Protein AF-A0A8E0KJU2-F1 (afdb_monomer_lite)

pLDDT: mean 77.73, std 11.21, range [56.12, 95.06]

Secondary structure (DSSP, 8-state):
--HHHHHHHHHHHHHHHHHHHHHHHHHHHHHHHHHHHHHHHHT-SS--HHHHHHHHHHHHHHHTTS--TT---EEEEEEE-TTS-EEEEEEEEE-

Structure (mmCIF, N/CA/C/O backbone):
data_AF-A0A8E0KJU2-F1
#
_entry.id   AF-A0A8E0KJU2-F1
#
loop_
_atom_site.group_PDB
_atom_site.id
_atom_site.type_symbol
_atom_site.label_atom_id
_atom_site.label_alt_id
_atom_site.label_comp_id
_atom_site.label_asym_id
_atom_site.label_entity_id
_atom_site.label_seq_id
_atom_site.pdbx_PDB_ins_code
_atom_site.Cartn_x
_atom_site.Cartn_y
_atom_site.Cartn_z
_atom_site.occupancy
_atom_site.B_iso_or_equiv
_atom_site.auth_seq_id
_atom_site.auth_comp_id
_atom_site.auth_asym_id
_atom_site.auth_atom_id
_atom_site.pdbx_PDB_model_num
ATOM 1 N N . MET A 1 1 ? 26.975 8.389 -33.150 1.00 62.53 1 MET A N 1
ATOM 2 C CA . MET A 1 1 ? 26.460 7.016 -32.933 1.00 62.53 1 MET A CA 1
ATOM 3 C C . MET A 1 1 ? 26.255 6.673 -31.447 1.00 62.53 1 MET A C 1
ATOM 5 O O . MET A 1 1 ? 25.805 5.577 -31.159 1.00 62.53 1 MET A O 1
ATOM 9 N N . GLU A 1 2 ? 26.471 7.594 -30.496 1.00 77.81 2 GLU A N 1
ATOM 10 C CA . GLU A 1 2 ? 26.245 7.338 -29.055 1.00 77.81 2 GLU A CA 1
ATOM 11 C C . GLU A 1 2 ? 24.763 7.353 -28.635 1.00 77.81 2 GLU A C 1
ATOM 13 O O . GLU A 1 2 ? 24.354 6.605 -27.750 1.00 77.81 2 GLU A O 1
ATOM 18 N N . PHE A 1 3 ? 23.923 8.142 -29.313 1.00 82.19 3 PHE A N 1
ATOM 19 C CA . PHE A 1 3 ? 22.491 8.255 -29.001 1.00 82.19 3 PHE A CA 1
ATOM 20 C C . PHE A 1 3 ? 21.727 6.930 -29.160 1.00 82.19 3 PHE A C 1
ATOM 22 O O . PHE A 1 3 ? 20.840 6.628 -28.366 1.00 82.19 3 PHE A O 1
ATOM 29 N N . ALA A 1 4 ? 22.113 6.106 -30.138 1.00 85.94 4 ALA A N 1
ATOM 30 C CA . ALA A 1 4 ? 21.489 4.806 -30.383 1.00 85.94 4 ALA A CA 1
ATOM 31 C C . ALA A 1 4 ? 21.718 3.800 -29.237 1.00 85.94 4 ALA A C 1
ATOM 33 O O . ALA A 1 4 ? 20.920 2.884 -29.070 1.00 85.94 4 ALA A O 1
ATOM 34 N N . LEU A 1 5 ? 22.776 3.983 -28.436 1.00 86.19 5 LEU A N 1
ATOM 35 C CA . LEU A 1 5 ? 23.091 3.134 -27.282 1.00 86.19 5 LEU A CA 1
ATOM 36 C C . LEU A 1 5 ? 22.396 3.613 -26.001 1.00 86.19 5 LEU A C 1
ATOM 38 O O . LEU A 1 5 ? 21.983 2.799 -25.181 1.00 86.19 5 LEU A O 1
ATOM 42 N N . ILE A 1 6 ? 22.229 4.926 -25.836 1.00 91.62 6 ILE A N 1
ATOM 43 C CA . ILE A 1 6 ? 21.615 5.526 -24.641 1.00 91.62 6 ILE A CA 1
ATOM 44 C C . ILE A 1 6 ? 20.079 5.497 -24.712 1.00 91.62 6 ILE A C 1
ATOM 46 O O . ILE A 1 6 ? 19.419 5.264 -23.698 1.00 91.62 6 ILE A O 1
ATOM 50 N N . ALA A 1 7 ? 19.500 5.677 -25.902 1.00 90.75 7 ALA A N 1
ATOM 51 C CA . ALA A 1 7 ? 18.054 5.649 -26.119 1.00 90.75 7 ALA A CA 1
ATOM 52 C C . ALA A 1 7 ? 17.342 4.395 -25.556 1.00 90.75 7 ALA A C 1
ATOM 54 O O . ALA A 1 7 ? 16.362 4.573 -24.830 1.00 90.75 7 ALA A O 1
ATOM 55 N N . PRO A 1 8 ? 17.801 3.147 -25.799 1.00 88.50 8 PRO A N 1
ATOM 56 C CA . PRO A 1 8 ? 17.136 1.963 -25.249 1.00 88.50 8 PRO A CA 1
ATOM 57 C C . PRO A 1 8 ? 17.220 1.889 -23.718 1.00 88.50 8 PRO A C 1
ATOM 59 O O . PRO A 1 8 ? 16.273 1.439 -23.075 1.00 88.50 8 PRO A O 1
ATOM 62 N N . VAL A 1 9 ? 18.315 2.372 -23.121 1.00 93.19 9 VAL A N 1
ATOM 63 C CA . VAL A 1 9 ? 18.500 2.385 -21.662 1.00 93.19 9 VAL A CA 1
ATOM 64 C C . VAL A 1 9 ? 17.525 3.364 -21.009 1.00 93.19 9 VAL A C 1
ATOM 66 O O . VAL A 1 9 ? 16.816 2.997 -20.074 1.00 93.19 9 VAL A O 1
ATOM 69 N N . ILE A 1 10 ? 17.429 4.591 -21.531 1.00 93.88 10 ILE A N 1
ATOM 70 C CA . ILE A 1 10 ? 16.496 5.604 -21.015 1.00 93.88 10 ILE A CA 1
ATOM 71 C C . ILE A 1 10 ? 15.042 5.159 -21.209 1.00 93.88 10 ILE A C 1
ATOM 73 O O . ILE A 1 10 ? 14.224 5.371 -20.319 1.00 93.88 10 ILE A O 1
ATOM 77 N N . LEU A 1 11 ? 14.718 4.509 -22.331 1.00 92.88 11 LEU A N 1
ATOM 78 C CA . LEU A 1 11 ? 13.374 3.996 -22.593 1.00 92.88 11 LEU A CA 1
ATOM 79 C C . LEU A 1 11 ? 12.960 2.932 -21.563 1.00 92.88 11 LEU A C 1
ATOM 81 O O . LEU A 1 11 ? 11.845 2.977 -21.046 1.00 92.88 11 LEU A O 1
ATOM 85 N N . LEU A 1 12 ? 13.870 2.015 -21.218 1.00 94.81 12 LEU A N 1
ATOM 86 C CA . LEU A 1 12 ? 13.636 1.005 -20.185 1.00 94.81 12 LEU A CA 1
ATOM 87 C C . LEU A 1 12 ? 13.396 1.665 -18.823 1.00 94.81 12 LEU A C 1
ATOM 89 O O . LEU A 1 12 ? 12.407 1.358 -18.158 1.00 94.81 12 LEU A O 1
ATOM 93 N N . PHE A 1 13 ? 14.248 2.617 -18.432 1.00 94.06 13 PHE A N 1
ATOM 94 C CA . PHE A 1 13 ? 14.060 3.362 -17.186 1.00 94.06 13 PHE A CA 1
ATOM 95 C C . PHE A 1 13 ? 12.768 4.180 -17.171 1.00 94.06 13 PHE A C 1
ATOM 97 O O . PHE A 1 13 ? 12.127 4.260 -16.128 1.00 94.06 13 PHE A O 1
ATOM 104 N N . TYR A 1 14 ? 12.358 4.755 -18.302 1.00 95.06 14 TYR A N 1
ATOM 105 C CA . TYR A 1 14 ? 11.115 5.512 -18.407 1.00 95.06 14 TYR A CA 1
ATOM 106 C C . TYR A 1 14 ? 9.895 4.626 -18.139 1.00 95.06 14 TYR A C 1
ATOM 108 O O . TYR A 1 14 ? 9.090 4.952 -17.269 1.00 95.06 14 TYR A O 1
ATOM 116 N N . PHE A 1 15 ? 9.786 3.482 -18.823 1.00 94.94 15 PHE A N 1
ATOM 117 C CA . PHE A 1 15 ? 8.685 2.544 -18.587 1.00 94.94 15 PHE A CA 1
ATOM 118 C C . PHE A 1 15 ? 8.735 1.938 -17.181 1.00 94.94 15 PHE A C 1
ATOM 120 O O . PHE A 1 15 ? 7.708 1.871 -16.510 1.00 94.94 15 PHE A O 1
ATOM 127 N N . GLY A 1 16 ? 9.925 1.574 -16.692 1.00 94.25 16 GLY A N 1
ATOM 128 C CA . GLY A 1 16 ? 10.094 1.056 -15.335 1.00 94.25 16 GLY A CA 1
ATOM 129 C C . GLY A 1 16 ? 9.668 2.062 -14.264 1.00 94.25 16 GLY A C 1
ATOM 130 O O . GLY A 1 16 ? 8.959 1.708 -13.323 1.00 94.25 16 GLY A O 1
ATOM 131 N N . LEU A 1 17 ? 10.046 3.333 -14.422 1.00 95.06 17 LEU A N 1
ATOM 132 C CA . LEU A 1 17 ? 9.663 4.390 -13.493 1.00 95.06 17 LEU A CA 1
ATOM 133 C C . LEU A 1 17 ? 8.176 4.746 -13.606 1.00 95.06 17 LEU A C 1
ATOM 135 O O . LEU A 1 17 ? 7.565 5.052 -12.586 1.00 95.06 17 LEU A O 1
ATOM 139 N N . ALA A 1 18 ? 7.585 4.690 -14.803 1.00 93.12 18 ALA A N 1
ATOM 140 C CA . ALA A 1 18 ? 6.157 4.926 -15.001 1.00 93.12 18 ALA A CA 1
ATOM 141 C C . ALA A 1 18 ? 5.309 3.896 -14.234 1.00 93.12 18 ALA A C 1
ATOM 143 O O . ALA A 1 18 ? 4.478 4.283 -13.409 1.00 93.12 18 ALA A O 1
ATOM 144 N N . GLU A 1 19 ? 5.589 2.605 -14.421 1.00 90.69 19 GLU A N 1
ATOM 145 C CA . GLU A 1 19 ? 4.920 1.511 -13.702 1.00 90.69 19 GLU A CA 1
ATOM 146 C C . GLU A 1 19 ? 5.163 1.606 -12.185 1.00 90.69 19 GLU A C 1
ATOM 148 O O . GLU A 1 19 ? 4.231 1.506 -11.383 1.00 90.69 19 GLU A O 1
ATOM 153 N N . PHE A 1 20 ? 6.405 1.890 -11.771 1.00 92.00 20 PHE A N 1
ATOM 154 C CA . PHE A 1 20 ? 6.748 2.075 -10.359 1.00 92.00 20 PHE A CA 1
ATOM 155 C C . PHE A 1 20 ? 5.978 3.237 -9.722 1.00 92.00 20 PHE A C 1
ATOM 157 O O . PHE A 1 20 ? 5.450 3.102 -8.618 1.00 92.00 20 PHE A O 1
ATOM 164 N N . CYS A 1 21 ? 5.867 4.374 -10.412 1.00 92.25 21 CYS A N 1
ATOM 165 C CA . CYS A 1 21 ? 5.085 5.511 -9.936 1.00 92.25 21 CYS A CA 1
ATOM 166 C C . CYS A 1 21 ? 3.612 5.136 -9.750 1.00 92.25 21 CYS A C 1
ATOM 168 O O . CYS A 1 21 ? 3.012 5.509 -8.740 1.00 92.25 21 CYS A O 1
ATOM 170 N N . GLN A 1 22 ? 3.024 4.381 -10.682 1.00 89.25 22 GLN A N 1
ATOM 171 C CA . GLN A 1 22 ? 1.640 3.923 -10.552 1.00 89.25 22 GLN A CA 1
ATOM 172 C C . GLN A 1 22 ? 1.460 2.975 -9.360 1.00 89.25 22 GLN A C 1
ATOM 174 O O . GLN A 1 22 ? 0.528 3.163 -8.574 1.00 89.25 22 GLN A O 1
ATOM 179 N N . ALA A 1 23 ? 2.375 2.022 -9.169 1.00 88.00 23 ALA A N 1
ATOM 180 C CA . ALA A 1 23 ? 2.367 1.122 -8.016 1.00 88.00 23 ALA A CA 1
ATOM 181 C C . ALA A 1 23 ? 2.515 1.886 -6.687 1.00 88.00 23 ALA A C 1
ATOM 183 O O . ALA A 1 23 ? 1.771 1.656 -5.732 1.00 88.00 23 ALA A O 1
ATOM 184 N N . PHE A 1 24 ? 3.419 2.863 -6.635 1.00 89.56 24 PHE A N 1
ATOM 185 C CA . PHE A 1 24 ? 3.628 3.704 -5.460 1.00 89.56 24 PHE A CA 1
ATOM 186 C C . PHE A 1 24 ? 2.403 4.570 -5.129 1.00 89.56 24 PHE A C 1
ATOM 188 O O . PHE A 1 24 ? 2.025 4.721 -3.964 1.00 89.56 24 PHE A O 1
ATOM 195 N N . MET A 1 25 ? 1.734 5.113 -6.148 1.00 88.94 25 MET A N 1
ATOM 196 C CA . MET A 1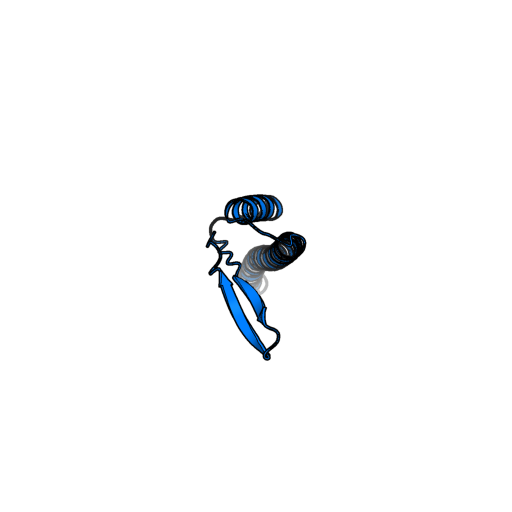 25 ? 0.477 5.844 -5.973 1.00 88.94 25 MET A CA 1
ATOM 197 C C . MET A 1 25 ? -0.643 4.936 -5.454 1.00 88.94 25 MET A C 1
ATOM 199 O O . MET A 1 25 ? -1.402 5.358 -4.576 1.00 88.94 25 MET A O 1
ATOM 203 N N . ALA A 1 26 ? -0.714 3.687 -5.924 1.00 87.25 26 ALA A N 1
ATOM 204 C CA . ALA A 1 26 ? -1.644 2.691 -5.398 1.00 87.25 26 ALA A CA 1
ATOM 205 C C . ALA A 1 26 ? -1.385 2.412 -3.907 1.00 87.25 26 ALA A C 1
ATOM 207 O O . ALA A 1 26 ? -2.320 2.443 -3.107 1.00 87.25 26 ALA A O 1
ATOM 208 N N . GLN A 1 27 ? -0.119 2.242 -3.509 1.00 86.69 27 GLN A N 1
ATOM 209 C CA . GLN A 1 27 ? 0.266 2.026 -2.111 1.00 86.69 27 GLN A CA 1
ATOM 210 C C . GLN A 1 27 ? -0.106 3.216 -1.213 1.00 86.69 27 GLN A C 1
ATOM 212 O O . GLN A 1 27 ? -0.689 3.036 -0.142 1.00 86.69 27 GLN A O 1
ATOM 217 N N . LYS A 1 28 ? 0.176 4.451 -1.648 1.00 88.81 28 LYS A N 1
ATOM 218 C CA . LYS A 1 28 ? -0.225 5.656 -0.902 1.00 88.81 28 LYS A CA 1
ATOM 219 C C . LYS A 1 28 ? -1.735 5.752 -0.739 1.00 88.81 28 LYS A C 1
ATOM 221 O O . LYS A 1 28 ? -2.222 6.123 0.328 1.00 88.81 28 LYS A O 1
ATOM 226 N N . ARG A 1 29 ? -2.482 5.433 -1.795 1.00 86.75 29 ARG A N 1
ATOM 227 C CA . ARG A 1 29 ? -3.941 5.452 -1.761 1.00 86.75 29 ARG A CA 1
ATOM 228 C C . ARG A 1 29 ? -4.494 4.397 -0.808 1.00 86.75 29 ARG A C 1
ATOM 230 O O . ARG A 1 29 ? -5.363 4.727 -0.012 1.00 86.75 29 ARG A O 1
ATOM 237 N N . MET A 1 30 ? -3.943 3.186 -0.840 1.00 86.00 30 MET A N 1
ATOM 238 C CA . MET A 1 30 ? -4.282 2.111 0.091 1.00 86.00 30 MET A CA 1
ATOM 239 C C . MET A 1 30 ? -4.120 2.552 1.549 1.00 86.00 30 MET A C 1
ATOM 241 O O . MET A 1 30 ? -5.038 2.373 2.343 1.00 86.00 30 MET A O 1
ATOM 245 N N . GLY A 1 31 ? -2.993 3.188 1.891 1.00 86.38 31 GLY A N 1
ATOM 246 C CA . GLY A 1 31 ? -2.763 3.702 3.244 1.00 86.38 31 GLY A CA 1
ATOM 247 C C . GLY A 1 31 ? -3.800 4.746 3.676 1.00 86.38 31 GLY A C 1
ATOM 248 O O . GLY A 1 31 ? -4.302 4.687 4.794 1.00 86.38 31 GLY A O 1
ATOM 249 N N . ARG A 1 32 ? -4.181 5.665 2.777 1.00 86.56 32 ARG A N 1
ATOM 250 C CA . ARG A 1 32 ? -5.234 6.664 3.048 1.00 86.56 32 ARG A CA 1
ATOM 251 C C . ARG A 1 32 ? -6.596 6.011 3.264 1.00 86.56 32 ARG A C 1
ATOM 253 O O . ARG A 1 32 ? -7.284 6.360 4.213 1.00 86.56 32 ARG A O 1
ATOM 260 N N . THR A 1 33 ? -6.958 5.051 2.418 1.00 86.19 33 THR A N 1
ATOM 261 C CA . THR A 1 33 ? -8.195 4.282 2.566 1.00 86.19 33 THR A CA 1
ATOM 262 C C . THR A 1 33 ? -8.224 3.526 3.893 1.00 86.19 33 THR A C 1
ATOM 264 O O . THR A 1 33 ? -9.233 3.571 4.585 1.00 86.19 33 THR A O 1
ATOM 267 N N . ALA A 1 34 ? -7.126 2.867 4.278 1.00 85.56 34 ALA A N 1
ATOM 268 C CA . ALA A 1 34 ? -7.032 2.145 5.546 1.00 85.56 34 ALA A CA 1
ATOM 269 C C . ALA A 1 34 ? -7.194 3.073 6.760 1.00 85.56 34 ALA A C 1
ATOM 271 O O . ALA A 1 34 ? -7.879 2.706 7.709 1.00 85.56 34 ALA A O 1
ATOM 272 N N . ALA A 1 35 ? -6.620 4.280 6.712 1.00 86.75 35 ALA A N 1
ATOM 273 C CA . ALA A 1 35 ? -6.817 5.288 7.752 1.00 86.75 35 ALA A CA 1
ATOM 274 C C . ALA A 1 35 ? -8.288 5.725 7.845 1.00 86.75 35 ALA A C 1
ATOM 276 O O . ALA A 1 35 ? -8.861 5.693 8.924 1.00 86.75 35 ALA A O 1
ATOM 277 N N . THR A 1 36 ? -8.938 6.023 6.715 1.00 86.19 36 THR A N 1
ATOM 278 C CA . THR A 1 36 ? -10.370 6.365 6.700 1.00 86.19 36 THR A CA 1
ATOM 279 C C . THR A 1 36 ? -11.245 5.221 7.217 1.00 86.19 36 THR A C 1
ATOM 281 O O . THR A 1 36 ? -12.187 5.462 7.961 1.00 86.19 36 THR A O 1
ATOM 284 N N . VAL A 1 37 ? -10.928 3.973 6.866 1.00 84.06 37 VAL A N 1
ATOM 285 C CA . VAL A 1 37 ? -11.604 2.783 7.406 1.00 84.06 37 VAL A CA 1
ATOM 286 C C . VAL A 1 37 ? -11.422 2.694 8.924 1.00 84.06 37 VAL A C 1
ATOM 288 O O . VAL A 1 37 ? -12.397 2.471 9.634 1.00 84.06 37 VAL A O 1
ATOM 291 N N . ALA A 1 38 ? -10.209 2.910 9.440 1.00 82.88 38 ALA A N 1
ATOM 292 C CA . ALA A 1 38 ? -9.956 2.919 10.880 1.00 82.88 38 ALA A CA 1
ATOM 293 C C . ALA A 1 38 ? -10.731 4.038 11.598 1.00 82.88 38 ALA A C 1
ATOM 295 O O . ALA A 1 38 ? -11.328 3.794 12.647 1.00 82.88 38 ALA A O 1
ATOM 296 N N . ASP A 1 39 ? -10.789 5.233 11.012 1.00 84.94 39 ASP A N 1
ATOM 297 C CA . ASP A 1 39 ? -11.563 6.358 11.543 1.00 84.94 39 ASP A CA 1
ATOM 298 C C . ASP A 1 39 ? -13.074 6.060 11.555 1.00 84.94 39 ASP A C 1
ATOM 300 O O . ASP A 1 39 ? -13.774 6.452 12.484 1.00 84.94 39 ASP A O 1
ATOM 304 N N . LEU A 1 40 ? -13.600 5.350 10.551 1.00 83.75 40 LEU A N 1
ATOM 305 C CA . LEU A 1 40 ? -15.009 4.930 10.509 1.00 83.75 40 LEU A CA 1
ATOM 306 C C . LEU A 1 40 ? -15.328 3.846 11.546 1.00 83.75 40 LEU A C 1
ATOM 308 O O . LEU A 1 40 ? -16.376 3.895 12.183 1.00 83.75 40 LEU A O 1
ATOM 312 N N . VAL A 1 41 ? -14.423 2.883 11.740 1.00 79.88 41 VAL A N 1
ATOM 313 C CA . VAL A 1 41 ? -14.577 1.834 12.760 1.00 79.88 41 VAL A CA 1
ATOM 314 C C . VAL A 1 41 ? -14.532 2.434 14.168 1.00 79.88 41 VAL A C 1
ATOM 316 O O . VAL A 1 41 ? -15.3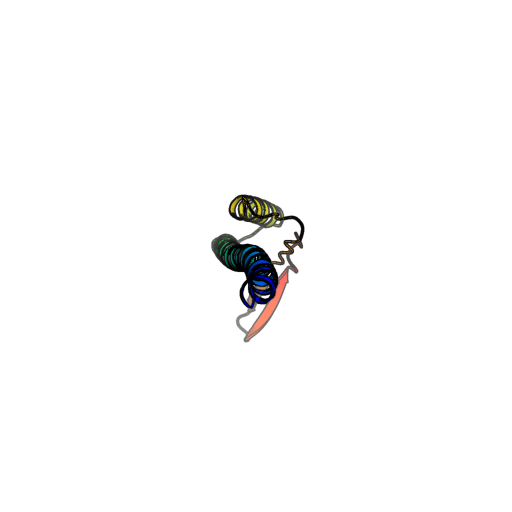30 2.055 15.015 1.00 79.88 41 VAL A O 1
ATOM 319 N N . THR A 1 42 ? -13.626 3.380 14.426 1.00 81.25 42 THR A N 1
ATOM 320 C CA . THR A 1 42 ? -13.444 3.979 15.763 1.00 81.25 42 THR A CA 1
ATOM 321 C C . THR A 1 42 ? -14.535 4.972 16.163 1.00 81.25 42 THR A C 1
ATOM 323 O O . THR A 1 42 ? -14.705 5.222 17.353 1.00 81.25 42 THR A O 1
ATOM 326 N N . GLN A 1 43 ? -15.291 5.522 15.210 1.00 81.44 43 GLN A N 1
ATOM 327 C CA . GLN A 1 43 ? -16.432 6.400 15.501 1.00 81.44 43 GLN A CA 1
ATOM 328 C C . GLN A 1 43 ? -17.635 5.663 16.104 1.00 81.44 43 GLN A C 1
ATOM 330 O O . GLN A 1 43 ? -18.484 6.298 16.725 1.00 81.44 43 GLN A O 1
ATOM 335 N N . ASN A 1 44 ? -17.720 4.344 15.933 1.00 73.62 44 ASN A N 1
ATOM 336 C CA . ASN A 1 44 ? -18.830 3.544 16.435 1.00 73.62 44 ASN A CA 1
ATOM 337 C C . ASN A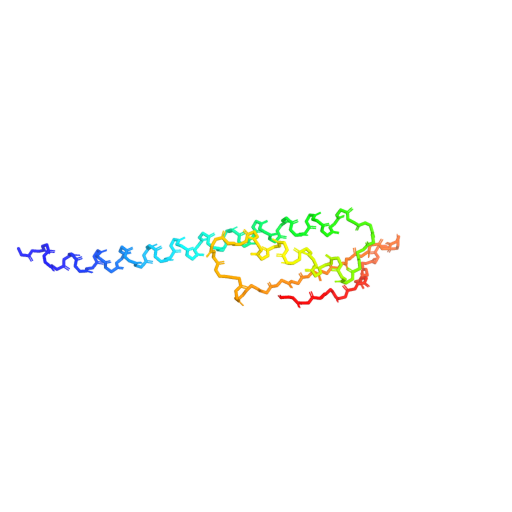 1 44 ? -18.451 2.895 17.779 1.00 73.62 44 ASN A C 1
ATOM 339 O O . ASN A 1 44 ? -17.513 2.106 17.850 1.00 73.62 44 ASN A O 1
ATOM 343 N N . GLU A 1 45 ? -19.196 3.204 18.851 1.00 64.06 45 GLU A N 1
ATOM 344 C CA . GLU A 1 45 ? -18.971 2.638 20.200 1.00 64.06 45 GLU A CA 1
ATOM 345 C C . GLU A 1 45 ? -19.227 1.125 20.265 1.00 64.06 45 GLU A C 1
ATOM 347 O O . 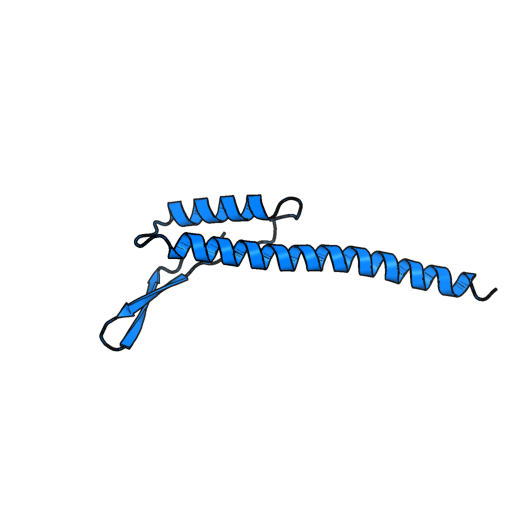GLU A 1 45 ? -18.619 0.419 21.067 1.00 64.06 45 GLU A O 1
ATOM 352 N N . THR A 1 46 ? -20.123 0.620 19.415 1.00 63.69 46 THR A N 1
ATOM 353 C CA . THR A 1 46 ? -20.391 -0.811 19.249 1.00 63.69 46 THR A CA 1
ATOM 354 C C . THR A 1 46 ? -20.331 -1.134 17.764 1.00 63.69 46 THR A C 1
ATOM 356 O O . THR A 1 46 ? -21.142 -0.648 16.983 1.00 63.69 46 THR A O 1
ATOM 359 N N . VAL A 1 47 ? -19.329 -1.912 17.358 1.00 66.69 47 VAL A N 1
ATOM 360 C CA . VAL A 1 47 ? -19.124 -2.284 15.953 1.00 66.69 47 VAL A CA 1
ATOM 361 C C . VAL A 1 47 ? -19.493 -3.747 15.787 1.00 66.69 47 VAL A C 1
ATOM 363 O O . VAL A 1 47 ? -18.849 -4.622 16.371 1.00 66.69 47 VAL A O 1
ATOM 366 N N . THR A 1 48 ? -20.531 -4.035 15.004 1.00 69.94 48 THR A N 1
ATOM 367 C CA . THR A 1 48 ? -20.859 -5.419 14.657 1.00 69.94 48 THR A CA 1
ATOM 368 C C . THR A 1 48 ? -19.986 -5.896 13.496 1.00 69.94 48 THR A C 1
ATOM 370 O O . THR A 1 48 ? -19.422 -5.108 12.739 1.00 69.94 48 THR A O 1
ATOM 373 N N . VAL A 1 49 ? -19.863 -7.214 13.319 1.00 68.31 49 VAL A N 1
ATOM 374 C CA . VAL A 1 49 ? -19.085 -7.794 12.207 1.00 68.31 49 VAL A CA 1
ATOM 375 C C . VAL A 1 49 ? -19.635 -7.359 10.837 1.00 68.31 49 VAL A C 1
ATOM 377 O O . VAL A 1 49 ? -18.859 -7.233 9.892 1.00 68.31 49 VAL A O 1
ATOM 380 N N . ALA A 1 50 ? -20.943 -7.093 10.741 1.00 72.31 50 ALA A N 1
ATOM 381 C CA . ALA A 1 50 ? -21.581 -6.581 9.529 1.00 72.31 50 ALA A CA 1
ATOM 382 C C . ALA A 1 50 ? -21.126 -5.147 9.207 1.00 72.31 50 ALA A C 1
ATOM 384 O O . ALA A 1 50 ? -20.730 -4.881 8.077 1.00 72.31 50 ALA A O 1
ATOM 385 N N . ASP A 1 51 ? -21.050 -4.269 10.212 1.00 73.50 51 ASP A N 1
ATOM 386 C CA . ASP A 1 51 ? -20.599 -2.882 10.024 1.00 73.50 51 ASP A CA 1
ATOM 387 C C . ASP A 1 51 ? -19.142 -2.817 9.537 1.00 73.50 51 ASP A C 1
ATOM 389 O O . ASP A 1 51 ? -18.781 -1.982 8.708 1.00 73.50 51 ASP A O 1
ATOM 393 N N . VAL A 1 52 ? -18.286 -3.733 10.010 1.00 74.94 52 VAL A N 1
ATOM 394 C CA . VAL A 1 52 ? -16.892 -3.823 9.541 1.00 74.94 52 VAL A CA 1
ATOM 395 C C . VAL A 1 52 ? -16.824 -4.260 8.073 1.00 74.94 52 VAL A C 1
ATOM 397 O O . VAL A 1 52 ? -15.996 -3.742 7.322 1.00 74.94 52 VAL A O 1
ATOM 400 N N . ALA A 1 53 ? -17.685 -5.190 7.650 1.00 78.38 53 ALA A N 1
ATOM 401 C CA . ALA A 1 53 ? -17.747 -5.637 6.260 1.00 78.38 53 ALA A CA 1
ATOM 402 C C . ALA A 1 53 ? -18.192 -4.503 5.318 1.00 78.38 53 ALA A C 1
ATOM 404 O O . ALA A 1 53 ? -17.554 -4.288 4.284 1.00 78.38 53 ALA A O 1
ATOM 405 N N . ASP A 1 54 ? -19.198 -3.723 5.719 1.00 78.88 54 ASP A N 1
ATOM 406 C CA . ASP A 1 54 ? -19.687 -2.573 4.951 1.00 78.88 54 ASP A CA 1
ATOM 407 C C . ASP A 1 54 ? -18.607 -1.485 4.817 1.00 78.88 54 ASP A C 1
ATOM 409 O O . ASP A 1 54 ? -18.377 -0.934 3.735 1.00 78.88 54 ASP A O 1
ATOM 413 N N . VAL A 1 55 ? -17.858 -1.212 5.892 1.00 79.69 55 VAL A N 1
ATOM 414 C CA . VAL A 1 55 ? -16.737 -0.260 5.858 1.00 79.69 55 VAL A CA 1
ATOM 415 C C . VAL A 1 55 ? -15.606 -0.747 4.938 1.00 79.69 55 VAL A C 1
ATOM 417 O O . VAL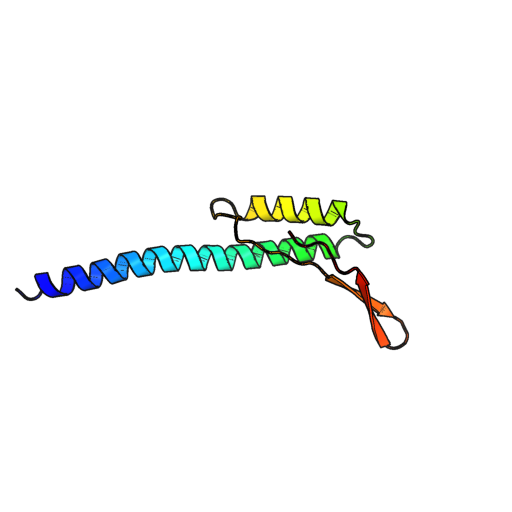 A 1 55 ? -15.005 0.060 4.219 1.00 79.69 55 VAL A O 1
ATOM 420 N N . PHE A 1 56 ? -15.324 -2.053 4.891 1.00 80.00 56 PHE A N 1
ATOM 421 C CA . PHE A 1 56 ? -14.360 -2.612 3.937 1.00 80.00 56 PHE A CA 1
ATOM 422 C C . PHE A 1 56 ? -14.833 -2.494 2.484 1.00 80.00 56 PHE A C 1
ATOM 424 O O . PHE A 1 56 ? -14.023 -2.202 1.597 1.00 80.00 56 PHE A O 1
ATOM 431 N N . GLU A 1 57 ? -16.130 -2.637 2.218 1.00 82.19 57 GLU A N 1
ATOM 432 C CA . GLU A 1 57 ? -16.693 -2.429 0.882 1.00 82.19 57 GLU A CA 1
ATOM 433 C C . GLU A 1 57 ? -16.545 -0.968 0.419 1.00 82.19 57 GLU A C 1
ATOM 435 O O . GLU A 1 57 ? -16.082 -0.704 -0.699 1.00 82.19 57 GLU A O 1
ATOM 440 N N . VAL A 1 58 ? -16.797 -0.005 1.313 1.00 81.69 58 VAL A N 1
ATOM 441 C CA . VAL A 1 58 ? -16.519 1.422 1.068 1.00 81.69 58 VAL A CA 1
ATOM 442 C C . VAL A 1 58 ? -15.026 1.658 0.809 1.00 81.69 58 VAL A C 1
ATOM 444 O O . VAL A 1 58 ? -14.657 2.403 -0.107 1.00 81.69 58 VAL A O 1
ATOM 447 N N . GLY A 1 59 ? -14.148 0.977 1.549 1.00 77.12 59 GLY A N 1
ATOM 448 C CA . GLY A 1 59 ? -12.704 1.013 1.329 1.00 77.12 59 GLY A CA 1
ATOM 449 C C . GLY A 1 59 ? -12.300 0.553 -0.079 1.00 77.12 59 GLY A C 1
ATOM 450 O O . GLY A 1 59 ? -11.504 1.214 -0.757 1.00 77.12 59 GLY A O 1
ATOM 451 N N . ARG A 1 60 ? -12.908 -0.527 -0.584 1.00 79.50 60 ARG A N 1
ATOM 452 C CA . ARG A 1 60 ? -12.671 -1.022 -1.954 1.00 79.50 60 ARG A CA 1
ATOM 453 C C . ARG A 1 60 ? -13.122 -0.014 -3.011 1.00 79.50 60 ARG A C 1
ATOM 455 O O . ARG A 1 60 ? -12.400 0.213 -3.986 1.00 79.50 60 ARG A O 1
ATOM 462 N N . LEU A 1 61 ? -14.262 0.653 -2.810 1.00 81.38 61 LEU A N 1
ATOM 463 C CA . LEU A 1 61 ? -14.725 1.728 -3.699 1.00 81.38 61 LEU A CA 1
ATOM 464 C C . LEU A 1 61 ? -13.745 2.909 -3.725 1.00 81.38 61 LEU A C 1
ATOM 466 O O . LEU A 1 61 ? -13.419 3.421 -4.801 1.00 81.38 61 LEU A O 1
ATOM 470 N N . MET A 1 62 ? -13.203 3.281 -2.563 1.00 81.00 62 MET A N 1
ATOM 471 C CA . MET A 1 62 ? -12.203 4.343 -2.424 1.00 81.00 62 MET A CA 1
ATOM 472 C C . MET A 1 62 ? -10.869 4.025 -3.105 1.00 81.00 62 MET A C 1
ATOM 474 O O . MET A 1 62 ? -10.079 4.946 -3.303 1.00 81.00 62 MET A O 1
ATOM 478 N N . MET A 1 63 ? -10.600 2.777 -3.504 1.00 79.56 63 MET A N 1
ATOM 479 C CA . MET A 1 63 ? -9.370 2.376 -4.200 1.00 79.56 63 MET A CA 1
ATOM 480 C C . MET A 1 63 ? -9.445 2.553 -5.734 1.00 79.56 63 MET A C 1
ATOM 482 O O . MET A 1 63 ? -8.407 2.668 -6.390 1.00 79.56 63 MET A O 1
ATOM 486 N N . ARG A 1 64 ? -10.648 2.688 -6.321 1.00 79.62 64 ARG A N 1
ATOM 487 C CA . ARG A 1 64 ? -10.858 2.812 -7.783 1.00 79.62 64 ARG A CA 1
ATOM 488 C C . ARG A 1 64 ? -10.149 4.033 -8.392 1.00 79.62 64 ARG A C 1
ATOM 490 O O . ARG A 1 64 ? -10.433 5.151 -7.965 1.00 79.62 64 ARG A O 1
ATOM 497 N N . PRO A 1 65 ? -9.290 3.905 -9.422 1.00 77.44 65 PRO A N 1
ATOM 498 C CA . PRO A 1 65 ? -9.264 2.814 -10.399 1.00 77.44 65 PRO A CA 1
ATOM 499 C C . PRO A 1 65 ? -8.182 1.744 -10.160 1.00 77.44 65 PRO A C 1
ATOM 501 O O . PRO A 1 65 ? -7.949 0.933 -11.048 1.00 77.44 65 PRO A O 1
ATOM 504 N N . PHE A 1 66 ? -7.507 1.724 -9.007 1.00 75.31 66 PHE A N 1
ATOM 505 C CA . PHE A 1 66 ? -6.490 0.707 -8.721 1.00 75.31 66 PHE A CA 1
ATOM 506 C C . PHE A 1 66 ? -7.146 -0.620 -8.302 1.00 75.31 66 PHE A C 1
ATOM 508 O O . PHE A 1 66 ? -8.182 -0.594 -7.629 1.00 75.31 66 PHE A O 1
ATOM 515 N N . PRO A 1 67 ? -6.580 -1.778 -8.691 1.00 68.06 67 PRO A N 1
ATOM 516 C CA . PRO A 1 67 ? -7.146 -3.078 -8.355 1.00 68.06 67 PRO A CA 1
ATOM 517 C C . PRO A 1 67 ? -7.114 -3.308 -6.841 1.00 68.06 67 PRO A C 1
ATOM 519 O O . PRO A 1 67 ? -6.066 -3.209 -6.209 1.00 68.06 67 PRO A O 1
ATOM 522 N N . SER A 1 68 ? -8.267 -3.659 -6.270 1.00 62.09 68 SER A N 1
ATOM 523 C CA . SER A 1 68 ? -8.418 -4.013 -4.852 1.00 62.09 68 SER A CA 1
ATOM 524 C C . SER A 1 68 ? -8.186 -5.506 -4.580 1.00 62.09 68 SER A C 1
ATOM 526 O O . SER A 1 68 ? -8.503 -5.984 -3.500 1.00 62.09 68 SER A O 1
ATOM 528 N N . THR A 1 69 ? -7.728 -6.278 -5.570 1.00 61.59 69 THR A N 1
ATOM 529 C CA . THR A 1 69 ? -7.623 -7.746 -5.500 1.00 61.59 69 THR A CA 1
ATOM 530 C C . THR A 1 69 ? -6.577 -8.262 -4.500 1.00 61.59 69 THR A C 1
ATOM 532 O O . THR A 1 69 ? -6.878 -9.244 -3.833 1.00 61.59 69 THR A O 1
ATOM 535 N N . PRO A 1 70 ? -5.385 -7.645 -4.345 1.00 66.56 70 PRO A N 1
ATOM 536 C CA . PRO A 1 70 ? -4.416 -8.038 -3.317 1.00 66.56 70 PRO A CA 1
ATOM 537 C C . PRO A 1 70 ? -4.559 -7.232 -2.010 1.00 66.56 70 PRO A C 1
ATOM 539 O O . PRO A 1 70 ? -3.635 -7.211 -1.202 1.00 66.56 70 PRO A O 1
ATOM 542 N N . LEU A 1 71 ? -5.658 -6.491 -1.829 1.00 63.88 71 LEU A N 1
ATOM 543 C CA . LEU A 1 71 ? -5.875 -5.680 -0.635 1.00 63.88 71 LEU A CA 1
ATOM 544 C C . LEU A 1 71 ? -6.317 -6.590 0.517 1.00 63.88 71 LEU A C 1
ATOM 546 O O . LEU A 1 71 ? -7.475 -6.981 0.545 1.00 63.88 71 LEU A O 1
ATOM 550 N N . GLU A 1 72 ? -5.417 -6.886 1.457 1.00 70.00 72 GLU A N 1
ATOM 551 C CA . GLU A 1 72 ? -5.779 -7.505 2.738 1.00 70.00 72 GLU A CA 1
ATOM 552 C C . GLU A 1 72 ? -5.930 -6.427 3.816 1.00 70.00 72 GLU A C 1
ATOM 554 O O . GLU A 1 72 ? -5.012 -5.633 4.059 1.00 70.00 72 GLU A O 1
ATOM 559 N N . GLN A 1 73 ? -7.080 -6.398 4.489 1.00 67.44 73 GLN A N 1
ATOM 560 C CA . GLN A 1 73 ? -7.330 -5.498 5.615 1.00 67.44 73 GLN A CA 1
ATOM 561 C C . GLN A 1 73 ? -7.759 -6.295 6.848 1.00 67.44 73 GLN A C 1
ATOM 563 O O . GLN A 1 73 ? -8.617 -7.174 6.793 1.00 67.44 73 GLN A O 1
ATOM 568 N N . ARG A 1 74 ? -7.142 -5.981 7.995 1.00 73.38 74 ARG A N 1
ATOM 569 C CA . ARG A 1 74 ? -7.475 -6.573 9.293 1.00 73.38 74 ARG A CA 1
ATOM 570 C C . ARG A 1 74 ? -7.690 -5.477 10.321 1.00 73.38 74 ARG A C 1
ATOM 572 O O . ARG A 1 74 ? -6.805 -4.661 10.560 1.00 73.38 74 ARG A O 1
ATOM 579 N N . VAL A 1 75 ? -8.848 -5.518 10.965 1.00 68.56 75 VAL A N 1
ATOM 580 C CA . VAL A 1 75 ? -9.208 -4.635 12.078 1.00 68.56 75 VAL A CA 1
ATOM 581 C C . VAL A 1 75 ? -9.094 -5.426 13.382 1.00 68.56 75 VAL A C 1
ATOM 583 O O 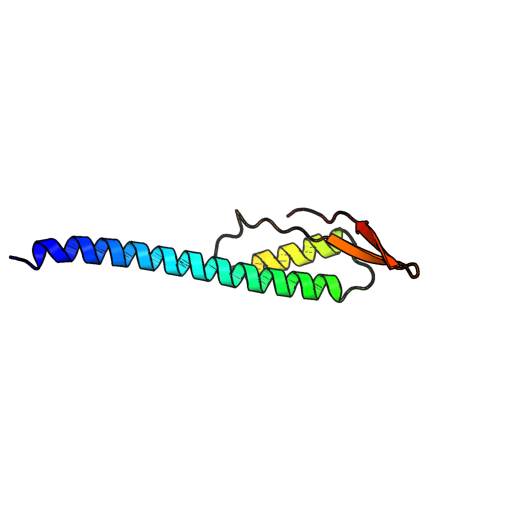. VAL A 1 75 ? -9.345 -6.629 13.421 1.00 68.56 75 VAL A O 1
ATOM 586 N N . THR A 1 76 ? -8.639 -4.800 14.463 1.00 71.75 76 THR A N 1
ATOM 587 C CA . THR A 1 76 ? -8.587 -5.422 15.796 1.00 71.75 76 THR A CA 1
ATOM 588 C C . THR A 1 76 ? -8.968 -4.378 16.831 1.00 71.75 76 THR A C 1
ATOM 590 O O . THR A 1 76 ? -8.371 -3.306 16.863 1.00 71.75 76 THR A O 1
ATOM 593 N N . ALA A 1 77 ? -9.972 -4.693 17.647 1.00 67.44 77 ALA A N 1
ATOM 594 C CA . ALA A 1 77 ? -10.439 -3.824 18.717 1.00 67.44 77 ALA A CA 1
ATOM 595 C C . ALA A 1 77 ? -9.673 -4.131 20.011 1.00 67.44 77 ALA A C 1
ATOM 597 O O . ALA A 1 77 ? -9.504 -5.296 20.387 1.00 67.44 77 ALA A O 1
ATOM 598 N N . LEU A 1 78 ? -9.192 -3.080 20.676 1.00 69.88 78 LEU A N 1
ATOM 599 C CA . LEU A 1 78 ? -8.501 -3.158 21.959 1.00 69.88 78 LEU A CA 1
ATOM 600 C C . LEU A 1 78 ? -9.296 -2.357 22.987 1.00 69.88 78 LEU A C 1
ATOM 602 O O . LEU A 1 78 ? -9.499 -1.159 22.800 1.00 69.88 78 LEU A O 1
ATOM 606 N N . THR A 1 79 ? -9.681 -3.001 24.084 1.00 67.31 79 THR A N 1
ATOM 607 C CA . THR A 1 79 ? -10.356 -2.347 25.208 1.00 67.31 79 THR A CA 1
ATOM 608 C C . THR A 1 79 ? -9.391 -2.293 26.386 1.00 67.31 79 THR A C 1
ATOM 610 O O . THR A 1 79 ? -8.735 -3.282 26.726 1.00 67.31 79 THR A O 1
ATOM 613 N N . ARG A 1 80 ? -9.252 -1.113 26.997 1.00 61.31 80 ARG A N 1
ATOM 614 C CA . ARG A 1 80 ? -8.398 -0.910 28.172 1.00 61.31 80 ARG A CA 1
ATOM 615 C C . ARG A 1 80 ? -9.250 -0.990 29.432 1.00 61.31 80 ARG A C 1
ATOM 617 O O . ARG A 1 80 ? -10.106 -0.138 29.647 1.00 61.31 80 ARG A O 1
ATOM 624 N N . GLU A 1 81 ? -8.993 -2.000 30.255 1.00 67.12 81 GLU A N 1
ATOM 625 C CA . GLU A 1 81 ? -9.668 -2.192 31.540 1.00 67.12 81 GLU A CA 1
ATOM 626 C C . GLU A 1 81 ? -9.026 -1.301 32.624 1.00 67.12 81 GLU A C 1
ATOM 628 O O . GLU A 1 81 ? -7.856 -0.913 32.518 1.00 67.12 81 GLU A O 1
ATOM 633 N N . ALA A 1 82 ? -9.789 -0.948 33.665 1.00 59.72 82 ALA A N 1
ATOM 634 C CA . ALA A 1 82 ? -9.376 0.010 34.702 1.00 59.72 82 ALA A CA 1
ATOM 635 C C . ALA A 1 82 ? -8.110 -0.413 35.482 1.00 59.72 82 ALA A C 1
ATOM 637 O O . ALA A 1 82 ? -7.392 0.449 35.986 1.00 59.72 82 ALA A O 1
ATOM 638 N N . ASP A 1 83 ? -7.780 -1.708 35.486 1.00 62.31 83 ASP A N 1
ATOM 639 C CA . ASP A 1 83 ? -6.589 -2.287 36.127 1.00 62.31 83 ASP A CA 1
ATOM 640 C C . ASP A 1 83 ? -5.302 -2.185 35.281 1.00 62.31 83 ASP A C 1
ATOM 642 O O . ASP A 1 83 ? -4.261 -2.744 35.625 1.00 62.31 83 ASP A O 1
ATOM 646 N N . GLY A 1 84 ? -5.342 -1.479 34.145 1.00 69.56 84 GLY A N 1
ATOM 647 C CA . GLY A 1 84 ? -4.181 -1.285 33.274 1.00 69.56 84 GLY A CA 1
ATOM 648 C C . GLY A 1 84 ? -3.870 -2.465 32.348 1.00 69.56 84 GLY A C 1
ATOM 649 O O . GLY A 1 84 ? -2.896 -2.391 31.597 1.00 69.56 84 GLY A O 1
ATOM 650 N N . GLN A 1 85 ? -4.696 -3.516 32.341 1.00 62.34 85 GLN A N 1
ATOM 651 C CA . GLN A 1 85 ? -4.601 -4.600 31.363 1.00 62.34 85 GLN A CA 1
ATOM 652 C C . GLN A 1 85 ? -5.315 -4.229 30.055 1.00 62.34 85 GLN A C 1
ATOM 654 O O . GLN A 1 85 ? -6.426 -3.695 30.050 1.00 62.34 85 GLN A O 1
ATOM 659 N N . VAL A 1 86 ? -4.650 -4.490 28.927 1.00 65.06 86 VAL A N 1
ATOM 660 C CA . VAL A 1 86 ? -5.205 -4.302 27.580 1.00 65.06 86 VAL A CA 1
ATOM 661 C C . VAL A 1 86 ? -5.766 -5.636 27.116 1.00 65.06 86 VAL A C 1
ATOM 663 O O . VAL A 1 86 ? -5.017 -6.603 26.966 1.00 65.06 86 VAL A O 1
ATOM 666 N N . ARG A 1 87 ? -7.077 -5.691 26.880 1.00 65.75 87 ARG A N 1
ATOM 667 C CA . ARG A 1 87 ? -7.769 -6.901 26.440 1.00 65.75 87 ARG A CA 1
ATOM 668 C C . ARG A 1 87 ? -8.164 -6.753 24.971 1.00 65.75 87 ARG A C 1
ATOM 670 O O . ARG A 1 87 ? -8.690 -5.720 24.560 1.00 65.75 87 ARG A O 1
ATOM 677 N N . VAL A 1 88 ? -7.864 -7.772 24.163 1.00 64.69 88 VAL A N 1
ATOM 678 C CA . VAL A 1 88 ? -8.326 -7.840 22.768 1.00 64.69 88 VAL A CA 1
ATOM 679 C C . VAL A 1 88 ? -9.794 -8.241 22.811 1.00 64.69 88 VAL A C 1
ATOM 681 O O . VAL A 1 88 ? -10.103 -9.382 23.144 1.00 64.69 88 VAL A O 1
ATOM 684 N N . ASP A 1 89 ? -10.677 -7.291 22.525 1.00 61.91 89 ASP A N 1
ATOM 685 C CA . ASP A 1 89 ? -12.125 -7.470 22.671 1.00 61.91 89 ASP A CA 1
ATOM 686 C C . ASP A 1 89 ? -12.698 -8.359 21.553 1.00 61.91 89 ASP A C 1
ATOM 688 O O . ASP A 1 89 ? -13.613 -9.148 21.767 1.00 61.91 89 ASP A O 1
ATOM 692 N N . CYS A 1 90 ? -12.080 -8.327 20.365 1.00 56.12 90 CYS A N 1
ATOM 693 C CA . CYS A 1 90 ? -12.405 -9.236 19.270 1.00 56.12 90 CYS A CA 1
ATOM 694 C C . CYS A 1 90 ? -11.257 -9.331 18.240 1.00 56.12 90 CYS A C 1
ATOM 696 O O . CYS A 1 90 ? -10.732 -8.297 17.805 1.00 56.12 90 CYS A O 1
ATOM 698 N N . PRO A 1 91 ? -10.866 -10.541 17.785 1.00 60.78 91 PRO A N 1
ATOM 699 C CA . PRO A 1 91 ? -10.107 -10.687 16.551 1.00 60.78 91 PRO A CA 1
ATOM 700 C C . PRO A 1 91 ? -11.026 -10.356 15.366 1.00 60.78 91 PRO A C 1
ATOM 702 O O . PRO A 1 91 ? -11.850 -11.174 14.967 1.00 60.78 91 PRO A O 1
ATOM 705 N N . GLY A 1 92 ? -10.894 -9.146 14.819 1.00 62.62 92 GLY A N 1
ATOM 706 C CA . GLY A 1 92 ? -11.764 -8.666 13.746 1.00 62.62 92 GLY A CA 1
ATOM 707 C C . GLY A 1 92 ? -11.632 -9.452 12.429 1.00 62.62 92 GLY A C 1
ATOM 708 O O . GLY A 1 92 ? -10.640 -10.166 12.216 1.00 62.62 92 GLY A O 1
ATOM 709 N N . PRO A 1 93 ? -12.640 -9.330 11.545 1.00 61.94 93 PRO A N 1
ATOM 710 C CA . PRO A 1 93 ? -12.698 -10.044 10.273 1.00 61.94 93 PRO A CA 1
ATOM 711 C C . PRO A 1 93 ? -11.531 -9.665 9.347 1.00 61.94 93 PRO A C 1
ATOM 713 O O . PRO A 1 93 ? -10.973 -8.568 9.432 1.00 61.94 93 PRO A O 1
ATOM 716 N N . ARG A 1 94 ? -11.148 -10.608 8.475 1.00 58.34 94 ARG A N 1
ATOM 717 C CA . ARG A 1 94 ? -10.143 -10.423 7.417 1.00 58.34 94 ARG A CA 1
ATOM 718 C C . ARG A 1 94 ? -10.878 -10.269 6.089 1.00 58.34 94 ARG A C 1
ATOM 720 O O . ARG A 1 94 ? -11.683 -11.144 5.768 1.00 58.34 94 ARG A O 1
ATOM 727 N N . ALA A 1 95 ? -10.613 -9.183 5.371 1.00 59.66 95 ALA A N 1
ATOM 728 C CA . ALA A 1 95 ? -11.153 -8.908 4.039 1.00 59.66 95 ALA A CA 1
ATOM 729 C C . ALA A 1 95 ? -10.036 -8.795 3.006 1.00 59.66 95 ALA A C 1
ATOM 731 O O . ALA A 1 95 ? -8.926 -8.373 3.414 1.00 59.66 95 ALA A O 1
#

Radius of gyration: 20.98 Å; chains: 1; bounding box: 48×19×69 Å

Foldseek 3Di:
DVCVVVVVVVVVVVVVVVVVVVVVVLVVQLVVLLVVLVVQQVVDPDADLVNSVVSVVVSCVSSPPDDCVPPKDWDWDWDQDPVRDIDGPDRHDID

InterPro domains:
  IPR012495 TadE-like domain [PF07811] (2-38)

Sequence (95 aa):
MEFALIAPVILLFYFGLAEFCQAFMAQKRMGRTAATVADLVTQNETVTVADVADVFEVGRLMMRPFPSTPLEQRVTALTREADGQVRVDCPGPRA

Organism: NCBI:txid1391729